Protein AF-A0A2D0N468-F1 (afdb_monomer_lite)

Foldseek 3Di:
DVVVVVVVVVVVVVVCCLVCVQVVQQVFKAKAFPWFDDEDADPPPVLLVVLCVVCPPHQDDLVRLLVSLLVLLLQQEDEDPDDADLYQVVLSVVRYGHQSNSQRVSQNSSVSVCVVNVFQKHKTKTKTAMGGNNHGVCVVVVNDPSRVIGIWMWMDRPPDPDIFIARSVCCSPSVHGGHHD

pLDDT: mean 91.68, std 7.64, range [59.91, 98.62]

Organism: Flavilitoribacter nigricans (strain ATCC 23147 / DSM 23189 / NBRC 102662 / NCIMB 1420 / SS-2) (NCBI:txid1122177)

Structure (mmCIF, N/CA/C/O backbone):
data_AF-A0A2D0N468-F1
#
_entry.id   AF-A0A2D0N468-F1
#
loop_
_atom_site.group_PDB
_atom_site.id
_atom_site.type_symbol
_atom_site.label_atom_id
_atom_site.label_alt_id
_atom_site.label_comp_id
_atom_site.label_asym_id
_atom_site.label_entity_id
_atom_site.label_seq_id
_atom_site.pdbx_PDB_ins_code
_atom_site.Cartn_x
_atom_site.Cartn_y
_atom_site.Cartn_z
_atom_site.occupancy
_atom_site.B_iso_or_equiv
_atom_site.auth_seq_id
_atom_site.auth_comp_id
_atom_site.auth_asym_id
_atom_sit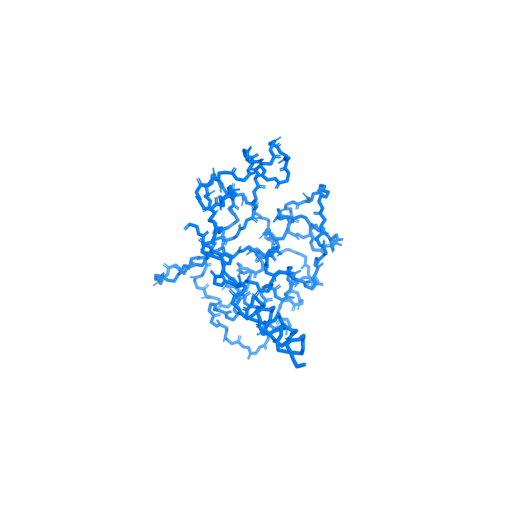e.auth_atom_id
_atom_site.pdbx_PDB_model_num
ATOM 1 N N . MET A 1 1 ? 31.103 -19.510 31.549 1.00 59.91 1 MET A N 1
ATOM 2 C CA . MET A 1 1 ? 30.125 -18.431 31.843 1.00 59.91 1 MET A CA 1
ATOM 3 C C . MET A 1 1 ? 30.010 -17.384 30.728 1.00 59.91 1 MET A C 1
ATOM 5 O O . MET A 1 1 ? 28.906 -17.205 30.235 1.00 59.91 1 MET A O 1
ATOM 9 N N . ARG A 1 2 ? 31.112 -16.775 30.247 1.00 65.88 2 ARG A N 1
ATOM 10 C CA . ARG A 1 2 ? 31.114 -15.720 29.199 1.00 65.88 2 ARG A CA 1
ATOM 11 C C . ARG A 1 2 ? 30.326 -16.037 27.916 1.00 65.88 2 ARG A C 1
ATOM 13 O O . ARG A 1 2 ? 29.567 -15.198 27.451 1.00 65.88 2 ARG A O 1
ATOM 20 N N . ARG A 1 3 ? 30.441 -17.257 27.375 1.00 71.12 3 ARG A N 1
ATOM 21 C CA . ARG A 1 3 ? 29.734 -17.659 26.144 1.00 71.12 3 ARG A CA 1
ATOM 22 C C . ARG A 1 3 ? 28.207 -17.598 26.304 1.00 71.12 3 ARG A C 1
ATOM 24 O O . ARG A 1 3 ? 27.542 -17.034 25.453 1.00 71.12 3 ARG A O 1
ATOM 31 N N . LYS A 1 4 ? 27.638 -18.065 27.423 1.00 73.31 4 LYS A N 1
ATOM 32 C CA . LYS A 1 4 ? 26.178 -17.998 27.653 1.00 73.31 4 LYS A CA 1
ATOM 33 C C . LYS A 1 4 ? 25.666 -16.552 27.740 1.00 73.31 4 LYS A C 1
ATOM 35 O O . LYS A 1 4 ? 24.570 -16.276 27.271 1.00 73.31 4 LYS A O 1
ATOM 40 N N . THR A 1 5 ? 26.459 -15.633 28.293 1.00 79.62 5 THR A N 1
ATOM 41 C CA . THR A 1 5 ? 26.123 -14.200 28.354 1.00 79.62 5 THR A CA 1
ATOM 42 C C . THR A 1 5 ? 26.163 -13.541 26.972 1.00 79.62 5 THR A C 1
ATOM 44 O O . THR A 1 5 ? 25.261 -12.778 26.648 1.00 79.62 5 THR A O 1
ATOM 47 N N . LEU A 1 6 ? 27.140 -13.891 26.125 1.00 85.12 6 LEU A N 1
ATOM 48 C CA . LEU A 1 6 ? 27.225 -13.395 24.743 1.00 85.12 6 LEU A CA 1
ATOM 49 C C . LEU A 1 6 ? 26.039 -13.853 23.882 1.00 85.12 6 LEU A C 1
ATOM 51 O O . LEU A 1 6 ? 25.452 -13.046 23.172 1.00 85.12 6 LEU A O 1
ATOM 55 N N . TRP A 1 7 ? 25.640 -15.124 23.990 1.00 89.62 7 TRP A N 1
ATOM 56 C CA . TRP A 1 7 ? 24.480 -15.654 23.260 1.00 89.62 7 TRP A CA 1
ATOM 57 C C . TRP A 1 7 ? 23.165 -15.000 23.698 1.00 89.62 7 TRP A C 1
ATOM 59 O O . TRP A 1 7 ? 22.331 -14.682 22.856 1.00 89.62 7 TRP A O 1
ATOM 69 N N . LYS A 1 8 ? 22.997 -14.738 25.001 1.00 90.31 8 LYS A N 1
ATOM 70 C CA . LYS A 1 8 ? 21.855 -13.962 25.508 1.00 90.31 8 LYS A CA 1
ATOM 71 C C . LYS A 1 8 ? 21.850 -12.542 24.944 1.00 90.31 8 LYS A C 1
ATOM 73 O O . LYS A 1 8 ? 20.806 -12.083 24.502 1.00 90.31 8 LYS A O 1
ATOM 78 N N . GLY A 1 9 ? 23.007 -11.878 24.922 1.00 92.75 9 GLY A N 1
ATOM 79 C CA . GLY A 1 9 ? 23.145 -10.546 24.330 1.00 92.75 9 GLY A CA 1
ATOM 80 C C . GLY A 1 9 ? 22.777 -10.522 22.845 1.00 92.75 9 GLY A C 1
ATOM 81 O O . GLY A 1 9 ? 22.009 -9.664 22.423 1.00 92.75 9 GLY A O 1
ATOM 82 N N . LEU A 1 10 ? 23.250 -11.503 22.070 1.00 93.56 10 LEU A N 1
ATOM 83 C CA . LEU A 1 10 ? 22.907 -11.637 20.652 1.00 93.56 10 LEU A CA 1
ATOM 84 C C . LEU A 1 10 ? 21.401 -11.855 20.443 1.00 93.56 10 LEU A C 1
ATOM 86 O O . LEU A 1 10 ? 20.804 -11.202 19.594 1.00 93.56 10 LEU A O 1
ATOM 90 N N . LEU A 1 11 ? 20.782 -12.736 21.235 1.00 94.75 11 LEU A N 1
ATOM 91 C CA . LEU A 1 11 ? 19.349 -13.024 21.141 1.00 94.75 11 LEU A CA 1
ATOM 92 C C . LEU A 1 11 ? 18.497 -11.794 21.483 1.00 94.75 11 LEU A C 1
ATOM 94 O O . LEU A 1 11 ? 17.530 -11.503 20.785 1.00 94.75 11 LEU A O 1
ATOM 98 N N . ILE A 1 12 ? 18.882 -11.047 22.523 1.00 95.06 12 ILE A N 1
ATOM 99 C CA . ILE A 1 12 ? 18.230 -9.783 22.886 1.00 95.06 12 ILE A CA 1
ATOM 100 C C . ILE A 1 12 ? 18.387 -8.765 21.752 1.00 95.06 12 ILE A C 1
ATOM 102 O O . ILE A 1 12 ? 17.408 -8.133 21.371 1.00 95.06 12 ILE A O 1
ATOM 106 N N . SER A 1 13 ? 19.583 -8.637 21.172 1.00 92.31 13 SER A N 1
ATOM 107 C CA . SER A 1 13 ? 19.823 -7.734 20.040 1.00 92.31 13 SER A CA 1
ATOM 108 C C . SER A 1 13 ? 18.940 -8.078 18.835 1.00 92.31 13 SER A C 1
ATOM 110 O O . SER A 1 13 ? 18.259 -7.207 18.298 1.00 92.31 13 SER A O 1
ATOM 112 N N . LEU A 1 14 ? 18.859 -9.361 18.464 1.00 93.38 14 LEU A N 1
ATOM 113 C CA . LEU A 1 14 ? 18.001 -9.821 17.371 1.00 93.38 14 LEU A CA 1
ATOM 114 C C . LEU A 1 14 ? 16.519 -9.525 17.646 1.00 93.38 14 LEU A C 1
ATOM 116 O O . LEU A 1 14 ? 15.810 -9.052 16.761 1.00 93.38 14 LEU A O 1
ATOM 120 N N . LEU A 1 15 ? 16.058 -9.752 18.880 1.00 93.75 15 LEU A N 1
ATOM 121 C CA . LEU A 1 15 ? 14.690 -9.435 19.290 1.00 93.75 15 LEU A CA 1
ATOM 122 C C . LEU A 1 15 ? 14.398 -7.935 19.147 1.00 93.75 15 LEU A C 1
ATOM 124 O O . LEU A 1 15 ? 13.349 -7.559 18.627 1.00 93.75 15 LEU A O 1
ATOM 128 N N . LEU A 1 16 ? 15.329 -7.077 19.572 1.00 93.06 16 LEU A N 1
ATOM 129 C CA . LEU A 1 16 ? 15.190 -5.628 19.442 1.00 93.06 16 LEU A CA 1
ATOM 130 C C . LEU A 1 16 ? 15.139 -5.204 17.970 1.00 93.06 16 LEU A C 1
ATOM 132 O O . LEU A 1 16 ? 14.288 -4.393 17.616 1.00 93.06 16 LEU A O 1
ATOM 136 N N . LEU A 1 17 ? 15.967 -5.785 17.096 1.00 90.81 17 LEU A N 1
ATOM 137 C CA . LEU A 1 17 ? 15.905 -5.508 15.656 1.00 90.81 17 LEU A CA 1
ATOM 138 C C . LEU A 1 17 ? 14.532 -5.850 15.063 1.00 90.81 17 LEU A C 1
ATOM 140 O O . LEU A 1 17 ? 14.002 -5.073 14.273 1.00 90.81 17 LEU A O 1
ATOM 144 N N . VAL A 1 18 ? 13.923 -6.964 15.478 1.00 89.75 18 VAL A N 1
ATOM 145 C CA . VAL A 1 18 ? 12.576 -7.353 15.029 1.00 89.75 18 VAL A CA 1
ATOM 146 C C . VAL A 1 18 ? 11.504 -6.407 15.579 1.00 89.75 18 VAL A C 1
ATOM 148 O O . VAL A 1 18 ? 10.637 -5.968 14.826 1.00 89.75 18 VAL A O 1
ATOM 151 N N . LEU A 1 19 ? 11.564 -6.052 16.866 1.00 90.56 19 LEU A N 1
ATOM 152 C CA . LEU A 1 19 ? 10.585 -5.161 17.504 1.00 90.56 19 LEU A CA 1
ATOM 153 C C . LEU A 1 19 ? 10.645 -3.734 16.943 1.00 90.56 19 LEU A C 1
ATOM 155 O O . LEU A 1 19 ? 9.611 -3.123 16.679 1.00 90.56 19 LEU A O 1
ATOM 159 N N . PHE A 1 20 ? 11.852 -3.215 16.715 1.00 93.31 20 PHE A N 1
ATOM 160 C CA . PHE A 1 20 ? 12.082 -1.855 16.227 1.00 93.31 20 PHE A CA 1
ATOM 161 C C . PHE A 1 20 ? 12.235 -1.768 14.705 1.00 93.31 20 PHE A C 1
ATOM 163 O O . PHE A 1 20 ? 12.518 -0.685 14.194 1.00 93.31 20 PHE A O 1
ATOM 170 N N . ARG A 1 21 ? 11.991 -2.856 13.960 1.00 92.19 21 ARG A N 1
ATOM 171 C CA . ARG A 1 21 ? 12.192 -2.930 12.501 1.00 92.19 21 ARG A CA 1
ATOM 172 C C . ARG A 1 21 ? 11.597 -1.752 11.734 1.00 92.19 21 ARG A C 1
ATOM 174 O O . ARG A 1 21 ? 12.259 -1.189 10.876 1.00 92.19 21 ARG A O 1
ATOM 181 N N . GLY A 1 22 ? 10.381 -1.325 12.082 1.00 90.44 22 GLY A N 1
ATOM 182 C CA . GLY A 1 22 ? 9.726 -0.200 11.412 1.00 90.44 22 GLY A CA 1
ATOM 183 C C . GLY A 1 22 ? 10.360 1.153 11.738 1.00 90.44 22 GLY A C 1
ATOM 184 O O . GLY A 1 22 ? 10.428 2.015 10.869 1.00 90.44 22 GLY A O 1
ATOM 185 N N . VAL A 1 23 ? 10.830 1.344 12.976 1.00 92.31 23 VAL A N 1
ATOM 186 C CA . VAL A 1 23 ? 11.540 2.569 13.383 1.00 92.31 23 VAL A CA 1
ATOM 187 C C . VAL A 1 23 ? 12.890 2.640 12.680 1.00 92.31 23 VAL A C 1
ATOM 189 O O . VAL A 1 23 ? 13.208 3.669 12.099 1.00 92.31 23 VAL A O 1
ATOM 192 N N . LEU A 1 24 ? 13.639 1.535 12.680 1.00 92.19 24 LEU A N 1
ATOM 193 C CA . LEU A 1 24 ? 14.920 1.436 11.985 1.00 92.19 24 LEU A CA 1
ATOM 194 C C . LEU A 1 24 ? 14.736 1.686 10.487 1.00 92.19 24 LEU A C 1
ATOM 196 O O . LEU A 1 24 ? 15.395 2.556 9.933 1.00 92.19 24 LEU A O 1
ATOM 200 N N . TYR A 1 25 ? 13.783 1.005 9.851 1.00 92.19 25 TYR A N 1
ATOM 201 C CA . TYR A 1 25 ? 13.515 1.180 8.427 1.00 92.19 25 TYR A CA 1
ATOM 202 C C . TYR A 1 25 ? 13.249 2.645 8.067 1.00 92.19 25 TYR A C 1
ATOM 204 O O . TYR A 1 25 ? 13.924 3.180 7.202 1.00 92.19 25 TYR A O 1
ATOM 212 N N . ARG A 1 26 ? 12.351 3.332 8.786 1.00 93.38 26 ARG A N 1
ATOM 213 C CA . ARG A 1 26 ? 12.043 4.754 8.533 1.00 93.38 26 ARG A CA 1
ATOM 214 C C . ARG A 1 26 ? 13.164 5.729 8.916 1.00 93.38 26 ARG A C 1
ATOM 216 O O . ARG A 1 26 ? 13.102 6.891 8.525 1.00 93.38 26 ARG A O 1
ATOM 223 N N . ALA A 1 27 ? 14.135 5.302 9.723 1.00 91.56 27 ALA A N 1
ATOM 224 C CA . ALA A 1 27 ? 15.308 6.109 10.054 1.00 91.56 27 ALA A CA 1
ATOM 225 C C . ALA A 1 27 ? 16.367 6.062 8.944 1.00 91.56 27 ALA A C 1
ATOM 227 O O . ALA A 1 27 ? 17.092 7.033 8.755 1.00 91.56 27 ALA A O 1
ATOM 228 N N . PHE A 1 28 ? 16.451 4.938 8.230 1.00 91.00 28 PHE A N 1
ATOM 229 C CA . PHE A 1 28 ? 17.470 4.700 7.212 1.00 91.00 28 PHE A CA 1
ATOM 230 C C . PHE A 1 28 ? 16.954 4.886 5.787 1.00 91.00 28 PHE A C 1
ATOM 232 O O . PHE A 1 28 ? 17.712 5.367 4.951 1.00 91.00 28 PHE A O 1
ATOM 239 N N . ILE A 1 29 ? 15.700 4.515 5.520 1.00 91.81 29 ILE A N 1
ATOM 240 C CA . ILE A 1 29 ? 15.087 4.548 4.195 1.00 91.81 29 ILE A CA 1
ATOM 241 C C . ILE A 1 29 ? 14.129 5.727 4.080 1.00 91.81 29 ILE A C 1
ATOM 243 O O . ILE A 1 29 ? 13.221 5.891 4.903 1.00 91.81 29 ILE A O 1
ATOM 247 N N . GLN A 1 30 ? 14.316 6.504 3.020 1.00 92.00 30 GLN A N 1
ATOM 248 C CA . GLN A 1 30 ? 13.426 7.577 2.604 1.00 92.00 30 GLN A CA 1
ATOM 249 C C . GLN A 1 30 ? 12.988 7.352 1.157 1.00 92.00 30 GLN A C 1
ATOM 251 O O . GLN A 1 30 ? 13.736 6.812 0.346 1.00 92.00 30 GLN A O 1
ATOM 256 N N . TYR A 1 31 ? 11.755 7.730 0.854 1.00 93.00 31 TYR A N 1
ATOM 257 C CA . TYR A 1 31 ? 11.175 7.625 -0.474 1.00 93.00 31 TYR A CA 1
ATOM 258 C C . TYR A 1 31 ? 11.157 9.020 -1.085 1.00 93.00 31 TYR A C 1
ATOM 260 O O . TYR A 1 31 ? 10.671 9.946 -0.461 1.00 93.00 31 TYR A O 1
ATOM 268 N N . GLN A 1 32 ? 11.618 9.187 -2.315 1.00 92.69 32 GLN A N 1
ATOM 269 C CA . GLN A 1 32 ? 11.467 10.438 -3.051 1.00 92.69 32 GLN A CA 1
ATOM 270 C C . GLN A 1 32 ? 10.467 10.224 -4.184 1.00 92.69 32 GLN A C 1
ATOM 272 O O . GLN A 1 32 ? 10.727 9.442 -5.089 1.00 92.69 32 GLN A O 1
ATOM 277 N N . ILE A 1 33 ? 9.331 10.918 -4.153 1.00 94.56 33 ILE A N 1
ATOM 278 C CA . ILE A 1 33 ? 8.307 10.853 -5.216 1.00 94.56 33 ILE A CA 1
ATOM 279 C C . ILE A 1 33 ? 8.866 11.554 -6.444 1.00 94.56 33 ILE A C 1
ATOM 281 O O . ILE A 1 33 ? 9.253 12.720 -6.380 1.00 94.56 33 ILE A O 1
ATOM 285 N N . VAL A 1 34 ? 8.859 10.838 -7.562 1.00 94.06 34 VAL A N 1
ATOM 286 C CA . 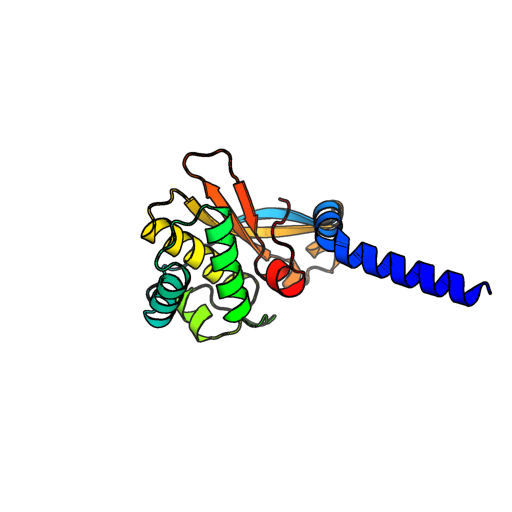VAL A 1 34 ? 9.301 11.326 -8.871 1.00 94.06 34 VAL A CA 1
ATOM 287 C C . VAL A 1 34 ? 8.175 11.315 -9.905 1.00 94.06 34 VAL A C 1
ATOM 289 O O . VAL A 1 34 ? 8.330 11.876 -10.985 1.00 94.06 34 VAL A O 1
ATOM 292 N N . GLY A 1 35 ? 7.026 10.719 -9.579 1.00 94.81 35 GLY A N 1
ATOM 293 C CA . GLY A 1 35 ? 5.852 10.725 -10.442 1.00 94.81 35 GLY A CA 1
ATOM 294 C C . GLY A 1 35 ? 4.657 10.015 -9.822 1.00 94.81 35 GLY A C 1
ATOM 295 O O . GLY A 1 35 ? 4.705 9.548 -8.685 1.00 94.81 35 GLY A O 1
ATOM 296 N N . THR A 1 36 ? 3.580 9.916 -10.594 1.00 96.31 36 THR A N 1
ATOM 297 C CA . THR A 1 36 ? 2.395 9.129 -10.240 1.00 96.31 36 THR A CA 1
ATOM 298 C C . THR A 1 36 ? 2.048 8.150 -11.341 1.00 96.31 36 THR A C 1
ATOM 300 O O . THR A 1 36 ? 2.470 8.309 -12.488 1.00 96.31 36 THR A O 1
ATOM 303 N N . ARG A 1 37 ? 1.274 7.131 -10.983 1.00 94.62 37 ARG A N 1
ATOM 304 C CA . ARG A 1 37 ? 0.731 6.162 -11.924 1.00 94.62 37 ARG A CA 1
ATOM 305 C C . ARG A 1 37 ? -0.760 6.009 -11.659 1.00 94.62 37 ARG A C 1
ATOM 307 O O . ARG A 1 37 ? -1.177 5.919 -10.511 1.00 94.62 37 ARG A O 1
ATOM 314 N N . GLU A 1 38 ? -1.551 6.013 -12.722 1.00 95.25 38 GLU A N 1
ATOM 315 C CA . GLU A 1 38 ? -2.985 5.738 -12.628 1.00 95.25 38 GLU A CA 1
ATOM 316 C C . GLU A 1 38 ? -3.207 4.246 -12.392 1.00 95.25 38 GLU A C 1
ATOM 318 O O . GLU A 1 38 ? -2.480 3.430 -12.953 1.00 95.25 38 GLU A O 1
ATOM 323 N N . PHE A 1 39 ? -4.221 3.882 -11.615 1.00 94.94 39 PHE A N 1
ATOM 324 C CA . PHE A 1 39 ? -4.680 2.500 -11.464 1.00 94.94 39 PHE A CA 1
ATOM 325 C C . PHE A 1 39 ? -6.135 2.393 -11.921 1.00 94.94 39 PHE A C 1
ATOM 327 O O . PHE A 1 39 ? -6.865 3.383 -11.948 1.00 94.94 39 PHE A O 1
ATOM 334 N N . SER A 1 40 ? -6.562 1.194 -12.311 1.00 95.75 40 SER A N 1
ATOM 335 C CA . SER A 1 40 ? -7.944 0.958 -12.735 1.00 95.75 40 SER A CA 1
ATOM 336 C C . SER A 1 40 ? -8.868 0.709 -11.542 1.00 95.75 40 SER A C 1
ATOM 338 O O . SER A 1 40 ? -8.467 0.126 -10.531 1.00 95.75 40 SER A O 1
ATOM 340 N N . GLU A 1 41 ? -10.127 1.120 -11.678 1.00 96.19 41 GLU A N 1
ATOM 341 C CA . GLU A 1 41 ? -11.177 0.831 -10.702 1.00 96.19 41 GLU A CA 1
ATOM 342 C C . GLU A 1 41 ? -11.436 -0.679 -10.562 1.00 96.19 41 GLU A C 1
ATOM 344 O O . GLU A 1 41 ? -11.201 -1.482 -11.477 1.00 96.19 41 GLU A O 1
ATOM 349 N N . ILE A 1 42 ? -11.963 -1.073 -9.402 1.00 98.00 42 ILE A N 1
ATOM 350 C CA . ILE A 1 42 ? -12.375 -2.453 -9.145 1.00 98.00 42 ILE A CA 1
ATOM 351 C C . ILE A 1 42 ? -13.692 -2.720 -9.873 1.00 98.00 42 ILE A C 1
ATOM 353 O O . ILE A 1 42 ? -14.747 -2.222 -9.485 1.00 98.00 42 ILE A O 1
ATOM 357 N N . THR A 1 43 ? -13.624 -3.558 -10.903 1.00 97.31 43 THR A N 1
ATOM 358 C CA . THR A 1 43 ? -14.786 -4.029 -11.675 1.00 97.31 43 THR A CA 1
ATOM 359 C C . THR A 1 43 ? -14.975 -5.543 -11.577 1.00 97.31 43 THR A C 1
ATOM 361 O O . THR A 1 43 ? -16.038 -6.058 -11.913 1.00 97.31 43 THR A O 1
ATOM 364 N N . ASP A 1 44 ? -13.970 -6.269 -11.080 1.00 97.56 44 ASP A N 1
ATOM 365 C CA . ASP A 1 44 ? -14.049 -7.702 -10.825 1.00 97.56 44 ASP A CA 1
ATOM 366 C C . ASP A 1 44 ? -15.022 -7.997 -9.671 1.00 97.56 44 ASP A C 1
ATOM 368 O O . ASP A 1 44 ? -14.811 -7.601 -8.520 1.00 97.56 44 ASP A O 1
ATOM 372 N N . GLU A 1 45 ? -16.111 -8.705 -9.979 1.00 97.25 45 GLU A N 1
ATOM 373 C CA . GLU A 1 45 ? -17.178 -8.983 -9.015 1.00 97.25 45 GLU A CA 1
ATOM 374 C C . GLU A 1 45 ? -16.706 -9.833 -7.829 1.00 97.25 45 GLU A C 1
ATOM 376 O O . GLU A 1 45 ? -17.208 -9.666 -6.712 1.00 97.25 45 GLU A O 1
ATOM 381 N N . ALA A 1 46 ? -15.751 -10.745 -8.041 1.00 96.94 46 ALA A N 1
ATOM 382 C CA . ALA A 1 46 ? -15.241 -11.598 -6.974 1.00 96.94 46 ALA A CA 1
ATOM 383 C C . ALA A 1 46 ? -14.429 -10.772 -5.969 1.00 96.94 46 ALA A C 1
ATOM 385 O O . ALA A 1 46 ? -14.634 -10.913 -4.758 1.00 96.94 46 ALA A O 1
ATOM 386 N N . LEU A 1 47 ? -13.588 -9.863 -6.472 1.00 98.06 47 LEU A N 1
ATOM 387 C CA . LEU A 1 47 ? -12.843 -8.907 -5.656 1.00 98.06 47 LEU A CA 1
ATOM 388 C C . LEU A 1 47 ? -13.789 -7.977 -4.885 1.00 98.06 47 LEU A C 1
ATOM 390 O O . LEU A 1 47 ? -13.716 -7.903 -3.655 1.00 98.06 47 LEU A O 1
ATOM 394 N N . ALA A 1 48 ? -14.732 -7.333 -5.579 1.00 98.31 48 ALA A N 1
ATOM 395 C CA . ALA A 1 48 ? -15.704 -6.431 -4.961 1.00 98.31 48 ALA A CA 1
ATOM 396 C C . ALA A 1 48 ? -16.530 -7.133 -3.867 1.00 98.31 48 ALA A C 1
ATOM 398 O O . ALA A 1 48 ? -16.741 -6.591 -2.778 1.00 98.31 48 ALA A O 1
ATOM 399 N N . LYS A 1 49 ? -16.970 -8.374 -4.116 1.00 98.00 49 LYS A N 1
ATOM 400 C CA . LYS A 1 49 ? -17.715 -9.177 -3.137 1.00 98.00 49 LYS A CA 1
ATOM 401 C C . LYS A 1 49 ? -16.858 -9.574 -1.936 1.00 98.00 49 LYS A C 1
ATOM 403 O O . LYS A 1 49 ? -17.374 -9.573 -0.816 1.00 98.00 49 LYS A O 1
ATOM 408 N N . ASP A 1 50 ? -15.582 -9.917 -2.129 1.00 97.38 50 ASP A N 1
ATOM 409 C CA . ASP A 1 50 ? -14.677 -10.203 -1.008 1.00 97.38 50 ASP A CA 1
ATOM 410 C C . ASP A 1 50 ? -14.476 -8.962 -0.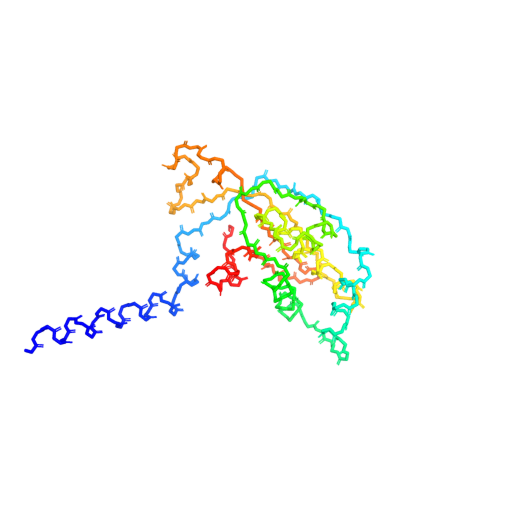130 1.00 97.38 50 ASP A C 1
ATOM 412 O O . ASP A 1 50 ? -14.597 -9.050 1.095 1.00 97.38 50 ASP A O 1
ATOM 416 N N . ILE A 1 51 ? -14.255 -7.797 -0.745 1.00 98.12 51 ILE A N 1
ATOM 417 C CA . ILE A 1 51 ? -14.112 -6.526 -0.027 1.00 98.12 51 ILE A CA 1
ATOM 418 C C . ILE A 1 51 ? -15.366 -6.239 0.801 1.00 98.12 51 ILE A C 1
ATOM 420 O O . ILE A 1 51 ? -15.273 -6.145 2.027 1.00 98.12 51 ILE A O 1
ATOM 424 N N . ARG A 1 52 ? -16.549 -6.219 0.172 1.00 97.69 52 ARG A N 1
ATOM 425 C CA . ARG A 1 52 ? -17.824 -5.962 0.865 1.00 97.69 52 ARG A CA 1
ATOM 426 C C . ARG A 1 52 ? -18.093 -6.953 1.990 1.00 97.69 52 ARG A C 1
ATOM 428 O O . ARG A 1 52 ? -18.572 -6.575 3.051 1.00 97.69 52 ARG A O 1
ATOM 435 N N . ARG A 1 53 ? -17.744 -8.231 1.816 1.00 97.31 53 ARG A N 1
ATOM 436 C CA . ARG A 1 53 ? -17.873 -9.237 2.884 1.00 97.31 53 ARG A CA 1
ATOM 437 C C . ARG A 1 53 ? -16.995 -8.913 4.098 1.00 97.31 53 ARG A C 1
ATOM 439 O O . ARG A 1 53 ? -17.389 -9.205 5.223 1.00 97.31 53 ARG A O 1
ATOM 446 N N . ARG A 1 54 ? -15.800 -8.351 3.898 1.00 96.50 54 ARG A N 1
ATOM 447 C CA . ARG A 1 54 ? -14.856 -8.018 4.986 1.00 96.50 54 ARG A CA 1
ATOM 448 C C . ARG A 1 54 ? -15.248 -6.753 5.744 1.00 96.50 54 ARG A C 1
ATOM 450 O O . ARG A 1 54 ? -14.948 -6.648 6.942 1.00 96.50 54 ARG A O 1
ATOM 457 N N . THR A 1 55 ? -15.903 -5.829 5.050 1.00 97.38 55 THR A N 1
ATOM 458 C CA . THR A 1 55 ? -16.380 -4.549 5.583 1.00 97.38 55 THR A CA 1
ATOM 459 C C . THR A 1 55 ? -17.836 -4.602 6.063 1.00 97.38 55 THR A C 1
ATOM 461 O O . THR A 1 55 ? -18.263 -3.705 6.781 1.00 97.38 55 THR A O 1
ATOM 464 N N . ALA A 1 56 ? -18.582 -5.666 5.741 1.00 95.69 56 ALA A N 1
ATOM 465 C CA . ALA A 1 56 ? -19.993 -5.825 6.087 1.00 95.69 56 ALA A CA 1
ATOM 466 C C . ALA A 1 56 ? -20.287 -5.553 7.573 1.00 95.69 56 ALA A C 1
ATOM 468 O O . ALA A 1 56 ? -19.673 -6.147 8.465 1.00 95.69 56 ALA A O 1
A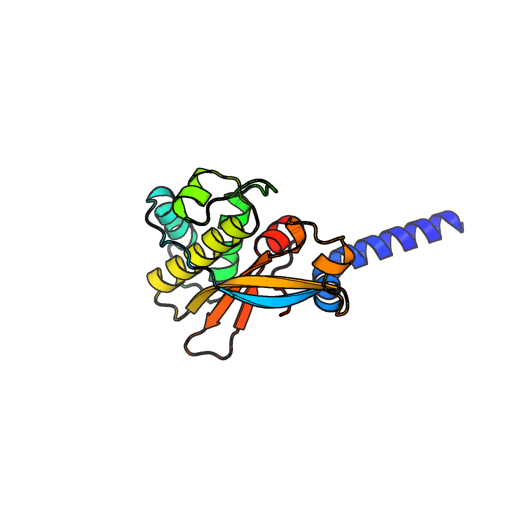TOM 469 N N . GLY A 1 57 ? -21.266 -4.676 7.816 1.00 93.00 57 GLY A N 1
ATOM 470 C CA . GLY A 1 57 ? -21.732 -4.314 9.156 1.00 93.00 57 GLY A CA 1
ATOM 471 C C . GLY A 1 57 ? -20.748 -3.468 9.968 1.00 93.00 57 GLY A C 1
ATOM 472 O O . GLY A 1 57 ? -20.877 -3.424 11.190 1.00 93.00 57 GLY A O 1
ATOM 473 N N . LYS A 1 58 ? -19.754 -2.839 9.326 1.00 94.62 58 LYS A N 1
ATOM 474 C CA . LYS A 1 58 ? -18.759 -1.987 9.985 1.00 94.62 58 LYS A CA 1
ATOM 475 C C . LYS A 1 58 ? -18.676 -0.628 9.308 1.00 94.62 58 LYS A C 1
ATOM 477 O O . LYS A 1 58 ? -18.492 -0.552 8.096 1.00 94.62 58 LYS A O 1
ATOM 482 N N . GLU A 1 59 ? -18.706 0.419 10.116 1.00 94.94 59 GLU A N 1
ATOM 483 C CA . GLU A 1 59 ? -18.262 1.754 9.723 1.00 94.94 59 GLU A CA 1
ATOM 484 C C . GLU A 1 59 ? -16.766 1.841 10.024 1.00 94.94 59 GLU A C 1
ATOM 486 O O . GLU A 1 59 ? -16.365 1.773 11.186 1.00 94.94 59 GLU A O 1
ATOM 491 N N . LEU A 1 60 ? -15.934 1.885 8.984 1.00 95.62 60 LEU A N 1
ATOM 492 C CA . LEU A 1 60 ? -14.485 1.853 9.142 1.00 95.62 60 LEU A CA 1
ATOM 493 C C . LEU A 1 60 ? -13.923 3.271 9.169 1.00 95.62 60 LEU A C 1
ATOM 495 O O . LEU A 1 60 ? -14.232 4.098 8.313 1.00 95.62 60 LEU A O 1
ATOM 499 N N . ASN A 1 61 ? -13.020 3.540 10.107 1.00 93.44 61 ASN A N 1
ATOM 500 C CA . ASN A 1 61 ? -12.180 4.734 10.026 1.00 93.44 61 ASN A CA 1
ATOM 501 C C . ASN A 1 61 ? -11.009 4.527 9.049 1.00 93.44 61 ASN A C 1
ATOM 503 O O . ASN A 1 61 ? -10.696 3.402 8.653 1.00 93.44 61 ASN A O 1
ATOM 507 N N . THR A 1 62 ? -10.288 5.605 8.719 1.00 93.50 62 THR A N 1
ATOM 508 C CA . THR A 1 62 ? -9.138 5.577 7.800 1.00 93.50 62 THR A CA 1
ATOM 509 C C . THR A 1 62 ? -8.164 4.438 8.092 1.00 93.50 62 THR A C 1
ATOM 511 O O . THR A 1 62 ? -7.839 3.650 7.208 1.00 93.50 62 THR A O 1
ATOM 514 N N . LYS A 1 63 ? -7.719 4.285 9.344 1.00 93.62 63 LYS A N 1
ATOM 515 C CA . LYS A 1 63 ? -6.715 3.272 9.712 1.00 93.62 63 LYS A CA 1
ATOM 516 C C . LYS A 1 63 ? -7.237 1.849 9.538 1.00 93.62 63 LYS A C 1
ATOM 518 O O . LYS A 1 63 ? -6.448 0.948 9.249 1.00 93.62 63 LYS A O 1
ATOM 523 N N . GLU A 1 64 ? -8.534 1.638 9.725 1.00 95.75 64 GLU A N 1
ATOM 524 C CA . GLU A 1 64 ? -9.180 0.346 9.505 1.00 95.75 64 GLU A CA 1
ATOM 525 C C . GLU A 1 64 ? -9.325 0.035 8.013 1.00 95.75 64 GLU A C 1
ATOM 527 O O . GLU A 1 64 ? -9.049 -1.096 7.616 1.00 95.75 64 GLU A O 1
ATOM 532 N N . ILE A 1 65 ? -9.647 1.033 7.182 1.00 97.38 65 ILE A N 1
ATOM 533 C CA . ILE A 1 65 ? -9.665 0.899 5.716 1.00 97.38 65 ILE A CA 1
ATOM 534 C C . ILE A 1 65 ? -8.282 0.491 5.200 1.00 97.38 65 ILE A C 1
ATOM 536 O O . ILE A 1 65 ? -8.163 -0.484 4.452 1.00 97.38 65 ILE A O 1
ATOM 540 N N . LEU A 1 66 ? -7.222 1.172 5.649 1.00 96.81 66 LEU A N 1
ATOM 541 C CA . LEU A 1 66 ? -5.842 0.833 5.278 1.00 96.81 66 LEU A CA 1
ATOM 542 C C . LEU A 1 66 ? -5.473 -0.591 5.709 1.00 96.81 66 LEU A C 1
ATOM 544 O O . LEU A 1 66 ? -4.861 -1.342 4.954 1.00 96.81 66 LEU A O 1
ATOM 548 N N . GLU A 1 67 ? -5.876 -1.001 6.912 1.00 96.38 67 GLU A N 1
ATOM 549 C CA . GLU A 1 67 ? -5.587 -2.339 7.427 1.00 96.38 67 GLU A CA 1
ATOM 550 C C . GLU A 1 67 ? -6.335 -3.445 6.667 1.00 96.38 67 GLU A C 1
ATOM 552 O O . GLU A 1 67 ? -5.752 -4.500 6.402 1.00 96.38 67 GLU A O 1
ATOM 557 N N . VAL A 1 68 ? -7.605 -3.231 6.307 1.00 97.88 68 VAL A N 1
ATOM 558 C CA . VAL A 1 68 ? -8.369 -4.177 5.478 1.00 97.88 68 VAL A CA 1
ATOM 559 C C . VAL A 1 68 ? -7.741 -4.290 4.092 1.00 97.88 68 VAL A C 1
ATOM 561 O O . VAL A 1 68 ? -7.510 -5.409 3.629 1.00 97.88 68 VAL A O 1
ATOM 564 N N . SER A 1 69 ? -7.403 -3.154 3.480 1.00 98.25 69 SER A N 1
ATOM 565 C CA . SER A 1 69 ? -6.789 -3.090 2.148 1.00 98.25 69 SER A CA 1
ATOM 566 C C . SER A 1 69 ? -5.431 -3.784 2.117 1.00 98.25 69 SER A C 1
ATOM 568 O O . SER A 1 69 ? -5.156 -4.588 1.225 1.00 98.25 69 SER A O 1
ATOM 570 N N . ARG A 1 70 ? -4.618 -3.571 3.158 1.00 97.44 70 ARG A N 1
ATOM 571 C CA . ARG A 1 70 ? -3.334 -4.250 3.353 1.00 97.44 70 ARG A CA 1
ATOM 572 C C . ARG A 1 70 ? -3.514 -5.759 3.402 1.00 97.44 70 ARG A C 1
ATOM 574 O O . ARG A 1 70 ? -2.976 -6.477 2.576 1.00 97.44 70 ARG A O 1
ATOM 581 N N . ARG A 1 71 ? -4.350 -6.246 4.324 1.00 96.62 71 ARG A N 1
ATOM 582 C CA . ARG A 1 71 ? -4.580 -7.690 4.491 1.00 96.62 71 ARG A CA 1
ATOM 583 C C . ARG A 1 71 ? -5.178 -8.348 3.256 1.00 96.62 71 ARG A C 1
ATOM 585 O O . ARG A 1 71 ? -5.005 -9.551 3.090 1.00 96.62 71 ARG A O 1
ATOM 592 N N . LEU A 1 72 ? -5.967 -7.621 2.467 1.00 98.06 72 LEU A N 1
ATOM 593 C CA . LEU A 1 72 ? -6.476 -8.132 1.201 1.00 98.06 72 LEU A CA 1
ATOM 594 C C . LEU A 1 72 ? -5.333 -8.283 0.198 1.00 98.06 72 LEU A C 1
ATOM 596 O O . LEU A 1 72 ? -5.185 -9.361 -0.366 1.00 98.06 72 LEU A O 1
ATOM 600 N N . THR A 1 73 ? -4.513 -7.244 0.044 1.00 98.00 73 THR A N 1
ATOM 601 C CA . THR A 1 73 ? -3.360 -7.223 -0.867 1.00 98.00 73 THR A CA 1
ATOM 602 C C . THR A 1 73 ? -2.365 -8.331 -0.514 1.00 98.00 73 THR A C 1
ATOM 604 O O . THR A 1 73 ? -2.135 -9.206 -1.345 1.00 98.00 73 THR A O 1
ATOM 607 N N . ASP A 1 74 ? -1.906 -8.390 0.743 1.00 95.81 74 ASP A N 1
ATOM 608 C CA . ASP A 1 74 ? -0.948 -9.389 1.256 1.00 95.81 74 ASP A CA 1
ATOM 609 C C . ASP A 1 74 ? -1.447 -10.838 1.076 1.00 95.81 74 ASP A C 1
ATOM 611 O O . ASP A 1 74 ? -0.672 -11.779 0.959 1.00 95.81 74 ASP A O 1
ATOM 615 N N . ARG A 1 75 ? -2.769 -11.057 1.095 1.00 96.12 75 ARG A N 1
ATOM 616 C CA . ARG A 1 75 ? -3.357 -12.396 0.901 1.00 96.12 75 ARG A CA 1
ATOM 617 C C . ARG A 1 75 ? -3.613 -12.739 -0.557 1.00 96.12 75 ARG A C 1
ATOM 619 O O . ARG A 1 75 ? -3.761 -13.918 -0.866 1.00 96.12 75 ARG A O 1
ATOM 626 N N . SER A 1 76 ? -3.779 -11.728 -1.400 1.00 97.00 76 SER A N 1
ATOM 627 C CA . SER A 1 76 ? -4.135 -11.913 -2.805 1.00 97.00 76 SER A CA 1
ATOM 628 C C . SER A 1 76 ? -2.900 -12.044 -3.678 1.00 97.00 76 SER A C 1
ATOM 630 O O . SER A 1 76 ? -2.998 -12.638 -4.744 1.00 97.00 76 SER A O 1
ATOM 632 N N . LEU A 1 77 ? -1.760 -11.500 -3.248 1.00 97.25 77 LEU A N 1
ATOM 633 C CA . LEU A 1 77 ? -0.558 -11.416 -4.060 1.00 97.25 77 LEU A CA 1
ATOM 634 C C . LEU A 1 77 ? 0.616 -12.153 -3.423 1.00 97.25 77 LEU A C 1
ATOM 636 O O . LEU A 1 77 ? 0.809 -12.142 -2.214 1.00 97.25 77 LEU A O 1
ATOM 640 N N . THR A 1 78 ? 1.416 -12.780 -4.279 1.00 96.19 78 THR A N 1
ATOM 641 C CA . THR A 1 78 ? 2.786 -13.193 -3.980 1.00 96.19 78 THR A CA 1
ATOM 642 C C . THR A 1 78 ? 3.745 -12.309 -4.762 1.00 96.19 78 THR A C 1
ATOM 644 O O . THR A 1 78 ? 3.583 -12.112 -5.969 1.00 96.19 78 THR A O 1
ATOM 647 N N . PHE A 1 79 ? 4.766 -11.782 -4.100 1.00 93.94 79 PHE A N 1
ATOM 648 C CA . PHE A 1 79 ? 5.695 -10.889 -4.770 1.00 93.94 79 PHE A CA 1
ATOM 649 C C . PHE A 1 79 ? 6.561 -11.608 -5.812 1.00 93.94 79 PHE A C 1
ATOM 651 O O . PHE A 1 79 ? 7.055 -12.717 -5.599 1.00 93.94 79 PHE A O 1
ATOM 658 N N . THR A 1 80 ? 6.782 -10.932 -6.936 1.00 91.81 80 THR A N 1
ATOM 659 C CA . THR A 1 80 ? 7.693 -11.348 -8.004 1.00 91.81 80 THR A CA 1
ATOM 660 C C . THR A 1 80 ? 8.515 -10.159 -8.494 1.00 91.81 80 THR A C 1
ATOM 662 O O . THR A 1 80 ? 8.083 -9.015 -8.408 1.00 91.81 80 THR A O 1
ATOM 665 N N . THR A 1 81 ? 9.706 -10.421 -9.032 1.00 87.44 81 THR A N 1
ATOM 666 C CA . THR A 1 81 ? 10.538 -9.416 -9.716 1.00 87.44 81 THR A CA 1
ATOM 667 C C . THR A 1 81 ? 10.269 -9.344 -11.221 1.00 87.44 81 THR A C 1
ATOM 669 O O . THR A 1 81 ? 10.876 -8.524 -11.907 1.00 87.44 81 THR A O 1
ATOM 672 N N . GLY A 1 82 ? 9.391 -10.208 -11.740 1.00 85.56 82 GLY A N 1
ATOM 673 C CA . GLY A 1 82 ? 9.004 -10.228 -13.148 1.00 85.56 82 GLY A CA 1
ATOM 674 C C . GLY A 1 82 ? 8.134 -9.039 -13.561 1.00 85.56 82 GLY A C 1
ATOM 675 O O . GLY A 1 82 ? 7.796 -8.163 -12.757 1.00 85.56 82 GLY A O 1
ATOM 676 N N . GLU A 1 83 ? 7.755 -9.027 -14.838 1.00 86.94 83 GLU A N 1
ATOM 677 C CA . GLU A 1 83 ? 6.768 -8.079 -15.349 1.00 86.94 83 GLU A CA 1
ATOM 678 C C . GLU A 1 83 ? 5.441 -8.239 -14.602 1.00 86.94 83 GLU A C 1
ATOM 680 O O . GLU A 1 83 ? 4.990 -9.350 -14.319 1.00 86.94 83 GLU A O 1
ATOM 685 N N . SER A 1 84 ? 4.821 -7.110 -14.277 1.00 89.50 84 SER A N 1
ATOM 686 C CA . SER A 1 84 ? 3.543 -7.059 -13.579 1.00 89.50 84 SER A CA 1
ATOM 687 C C . SER A 1 84 ? 2.628 -6.093 -14.301 1.00 89.50 84 SER A C 1
ATOM 689 O O . SER A 1 84 ? 3.057 -5.024 -14.737 1.00 89.50 84 SER A O 1
ATOM 691 N N . SER A 1 85 ? 1.351 -6.455 -14.374 1.00 91.50 85 SER A N 1
ATOM 692 C CA . SER A 1 85 ? 0.316 -5.513 -14.773 1.00 91.50 85 SER A CA 1
ATOM 693 C C . SER A 1 85 ? 0.187 -4.402 -13.728 1.00 91.50 85 SER A C 1
ATOM 695 O O . SER A 1 85 ? 0.492 -4.595 -12.548 1.00 91.50 85 SER A O 1
ATOM 697 N N . ASN A 1 86 ? -0.293 -3.253 -14.186 1.00 90.56 86 ASN A N 1
ATOM 698 C CA . ASN A 1 86 ? -0.767 -2.151 -13.356 1.00 90.56 86 ASN A CA 1
ATOM 699 C C . ASN A 1 86 ? -2.310 -2.052 -13.356 1.00 90.56 86 ASN A C 1
ATOM 701 O O . ASN A 1 86 ? -2.894 -1.163 -12.751 1.00 90.56 86 ASN A O 1
ATOM 705 N N . GLU A 1 87 ? -2.986 -2.951 -14.074 1.00 96.19 87 GLU A N 1
ATOM 706 C CA . GLU A 1 87 ? -4.444 -3.043 -14.100 1.00 96.19 87 GLU A CA 1
ATOM 707 C C . GLU A 1 87 ? -4.908 -3.886 -12.907 1.00 96.19 87 GLU A C 1
ATOM 709 O O . GLU A 1 87 ? -4.595 -5.076 -12.818 1.00 96.19 87 GLU A O 1
ATOM 714 N N . THR A 1 88 ? -5.642 -3.259 -11.990 1.00 96.94 88 THR A N 1
ATOM 715 C CA . THR A 1 88 ? -6.058 -3.790 -10.686 1.00 96.94 88 THR A CA 1
ATOM 716 C C . THR A 1 88 ? -6.695 -5.170 -10.782 1.00 96.94 88 THR A C 1
ATOM 718 O O . THR A 1 88 ? -6.345 -6.081 -10.029 1.00 96.94 88 THR A O 1
ATOM 721 N N . ASN A 1 89 ? -7.631 -5.349 -11.713 1.00 97.50 89 ASN A N 1
ATOM 722 C CA . ASN A 1 89 ? -8.414 -6.574 -11.801 1.00 97.50 89 ASN A CA 1
ATOM 723 C C . ASN A 1 89 ? -7.554 -7.728 -12.352 1.00 97.50 89 ASN A C 1
ATOM 725 O O . ASN A 1 89 ? -7.633 -8.858 -11.872 1.00 97.50 89 ASN A O 1
ATOM 729 N N . ALA A 1 90 ? -6.681 -7.454 -13.323 1.00 97.12 90 ALA A N 1
ATOM 730 C CA . ALA A 1 90 ? -5.700 -8.400 -13.841 1.00 97.12 90 ALA A CA 1
ATOM 731 C C . ALA A 1 90 ? -4.668 -8.783 -12.779 1.00 97.12 90 ALA A C 1
ATOM 733 O O . ALA A 1 90 ? -4.348 -9.964 -12.664 1.00 97.12 90 ALA A O 1
ATOM 734 N N . VAL A 1 91 ? -4.190 -7.822 -11.984 1.00 97.19 91 VAL A N 1
ATOM 735 C CA . VAL A 1 91 ? -3.287 -8.083 -10.853 1.00 97.19 91 VAL A CA 1
ATOM 736 C C . VAL A 1 91 ? -3.943 -9.022 -9.845 1.00 97.19 91 VAL A C 1
ATOM 738 O O . VAL A 1 91 ? -3.350 -10.036 -9.478 1.00 97.19 91 VAL A O 1
ATOM 741 N N . TYR A 1 92 ? -5.186 -8.735 -9.449 1.00 97.75 92 TYR A N 1
ATOM 742 C CA . TYR A 1 92 ? -5.934 -9.587 -8.527 1.00 97.75 92 TYR A CA 1
ATOM 743 C C . TYR A 1 92 ? -6.079 -11.022 -9.049 1.00 97.75 92 TYR A C 1
ATOM 745 O O . TYR A 1 92 ? -5.809 -11.974 -8.320 1.00 97.75 92 TYR A O 1
ATOM 753 N N . ARG A 1 93 ? -6.446 -11.192 -10.326 1.00 97.25 93 ARG A N 1
ATOM 754 C CA . ARG A 1 93 ? -6.589 -12.521 -10.942 1.00 97.25 93 ARG A CA 1
ATOM 755 C C . ARG A 1 93 ? -5.262 -13.260 -11.105 1.00 97.25 93 ARG A C 1
ATOM 757 O O . ARG A 1 93 ? -5.250 -14.485 -11.024 1.00 97.25 93 ARG A O 1
ATOM 764 N N . ALA A 1 94 ? -4.168 -12.544 -11.363 1.00 96.81 94 ALA A N 1
ATOM 765 C CA . ALA A 1 94 ? -2.849 -13.143 -11.543 1.00 96.81 94 ALA A CA 1
ATOM 766 C C . ALA A 1 94 ? -2.297 -13.740 -10.241 1.00 96.81 94 ALA A C 1
ATOM 768 O O . ALA A 1 94 ? -1.567 -14.728 -10.284 1.00 96.81 94 ALA A O 1
ATOM 769 N N . GLY A 1 95 ? -2.625 -13.146 -9.089 1.00 96.94 95 GLY A N 1
ATOM 770 C CA . GLY A 1 95 ? -2.196 -13.630 -7.774 1.00 96.94 95 GLY A CA 1
ATOM 771 C C . GLY A 1 95 ? -0.704 -13.438 -7.469 1.00 96.94 95 GLY A C 1
ATOM 772 O O . GLY A 1 95 ? -0.226 -13.830 -6.405 1.00 96.94 95 GLY A O 1
ATOM 773 N N . ALA A 1 96 ? 0.049 -12.830 -8.385 1.00 95.88 96 ALA A N 1
ATOM 774 C CA . ALA A 1 96 ? 1.442 -12.460 -8.197 1.00 95.88 96 ALA A CA 1
ATOM 775 C C . ALA A 1 96 ? 1.745 -11.138 -8.904 1.00 95.88 96 ALA A C 1
ATOM 777 O O . ALA A 1 96 ? 1.255 -10.892 -10.007 1.00 95.88 96 ALA A O 1
ATOM 778 N N . ALA A 1 97 ? 2.546 -10.287 -8.266 1.00 96.69 97 ALA A N 1
ATOM 779 C CA . ALA A 1 97 ? 2.877 -8.962 -8.780 1.00 96.69 97 ALA A CA 1
ATOM 780 C C . ALA A 1 97 ? 4.181 -8.422 -8.185 1.00 96.69 97 ALA A C 1
ATOM 782 O O . ALA A 1 97 ? 4.646 -8.885 -7.147 1.00 96.69 97 ALA A O 1
ATOM 783 N N . ASN A 1 98 ? 4.757 -7.413 -8.832 1.00 94.44 98 ASN A N 1
ATOM 784 C CA . ASN A 1 98 ? 5.831 -6.602 -8.256 1.00 94.44 98 ASN A CA 1
ATOM 785 C C . ASN A 1 98 ? 5.240 -5.361 -7.546 1.00 94.44 98 ASN A C 1
ATOM 787 O O . ASN A 1 98 ? 4.022 -5.271 -7.363 1.00 94.44 98 ASN A O 1
ATOM 791 N N . CYS A 1 99 ? 6.074 -4.389 -7.156 1.00 94.75 99 CYS A N 1
ATOM 792 C CA . CYS A 1 99 ? 5.620 -3.173 -6.463 1.00 94.75 99 CYS A CA 1
ATOM 793 C C . CYS A 1 99 ? 4.534 -2.394 -7.213 1.00 94.75 99 CYS A C 1
ATOM 795 O O . CYS A 1 99 ? 3.642 -1.845 -6.573 1.00 94.75 99 CYS A O 1
ATOM 797 N N . ILE A 1 100 ? 4.538 -2.436 -8.547 1.00 95.75 100 ILE A N 1
ATOM 798 C CA . ILE A 1 100 ? 3.530 -1.797 -9.396 1.00 95.75 100 ILE A CA 1
ATOM 799 C C . ILE A 1 100 ? 2.148 -2.391 -9.124 1.00 95.75 100 ILE A C 1
ATOM 801 O O . ILE A 1 100 ? 1.216 -1.669 -8.782 1.00 95.75 100 ILE A O 1
ATOM 805 N N . GLY A 1 101 ? 2.013 -3.715 -9.239 1.00 97.19 101 GLY A N 1
ATOM 806 C CA . GLY A 1 101 ? 0.723 -4.369 -9.029 1.00 97.19 101 GLY A CA 1
ATOM 807 C C . GLY A 1 101 ? 0.287 -4.344 -7.562 1.00 97.19 101 GLY A C 1
ATOM 808 O O . GLY A 1 101 ? -0.891 -4.139 -7.281 1.00 97.19 101 GLY A O 1
ATOM 809 N N . TYR A 1 102 ? 1.227 -4.470 -6.620 1.00 97.88 102 TYR A N 1
ATOM 810 C CA . TYR A 1 102 ? 0.935 -4.314 -5.191 1.00 97.88 102 TYR A CA 1
ATOM 811 C C . TYR A 1 102 ? 0.362 -2.927 -4.875 1.00 97.88 102 TYR A C 1
ATOM 813 O O . TYR A 1 102 ? -0.653 -2.829 -4.184 1.00 97.88 102 TYR A O 1
ATOM 821 N N . ALA A 1 103 ? 0.981 -1.862 -5.391 1.00 97.88 103 ALA A N 1
ATOM 822 C CA . ALA A 1 103 ? 0.501 -0.500 -5.199 1.00 97.88 103 ALA A CA 1
ATOM 823 C C . ALA A 1 103 ? -0.858 -0.271 -5.878 1.00 97.88 103 ALA A C 1
ATOM 825 O O . ALA A 1 103 ? -1.748 0.290 -5.240 1.00 97.88 103 ALA A O 1
ATOM 826 N N . ALA A 1 104 ? -1.049 -0.774 -7.103 1.00 98.25 104 ALA A N 1
ATOM 827 C CA . ALA A 1 104 ? -2.315 -0.669 -7.831 1.00 98.25 104 ALA A CA 1
ATOM 828 C C . ALA A 1 104 ? -3.471 -1.347 -7.080 1.00 98.25 104 ALA A C 1
ATOM 830 O O . ALA A 1 104 ? -4.486 -0.710 -6.797 1.00 98.25 104 ALA A O 1
ATOM 831 N N . LEU A 1 105 ? -3.304 -2.616 -6.679 1.00 98.56 105 LEU A N 1
ATOM 832 C CA . LEU A 1 105 ? -4.346 -3.353 -5.959 1.00 98.56 105 LEU A CA 1
ATOM 833 C C . LEU A 1 105 ? -4.658 -2.715 -4.603 1.00 98.56 105 LEU A C 1
ATOM 835 O O . LEU A 1 105 ? -5.829 -2.590 -4.234 1.00 98.56 105 LEU A O 1
ATOM 839 N N . TYR A 1 106 ? -3.630 -2.288 -3.869 1.00 98.56 106 TYR A N 1
ATOM 840 C CA . TYR A 1 106 ? -3.820 -1.632 -2.582 1.00 98.56 106 TYR A CA 1
ATOM 841 C C . TYR A 1 106 ? -4.571 -0.304 -2.728 1.00 98.56 106 TYR A C 1
ATOM 843 O O . TYR A 1 106 ? -5.562 -0.093 -2.028 1.00 98.56 106 TYR A O 1
ATOM 851 N N . ALA A 1 107 ? -4.135 0.572 -3.640 1.00 98.44 107 ALA A N 1
ATOM 852 C CA . ALA A 1 107 ? -4.755 1.877 -3.856 1.00 98.44 107 ALA A CA 1
ATOM 853 C C . ALA A 1 107 ? -6.214 1.735 -4.304 1.00 98.44 107 ALA A C 1
ATOM 855 O O . ALA A 1 107 ? -7.096 2.350 -3.706 1.00 98.44 107 ALA A O 1
ATOM 856 N N . ALA A 1 108 ? -6.485 0.845 -5.262 1.00 98.56 108 ALA A N 1
ATOM 857 C CA . ALA A 1 108 ? -7.837 0.577 -5.733 1.00 98.56 108 ALA A CA 1
ATOM 858 C C . ALA A 1 108 ? -8.746 0.017 -4.631 1.00 98.56 108 ALA A C 1
ATOM 860 O O . ALA A 1 108 ? -9.915 0.385 -4.546 1.00 98.56 108 ALA A O 1
ATOM 861 N N . THR A 1 109 ? -8.212 -0.832 -3.746 1.00 98.62 109 THR A N 1
ATOM 862 C CA . THR A 1 109 ? -8.974 -1.361 -2.606 1.00 98.62 109 THR A CA 1
ATOM 863 C C . THR A 1 109 ? -9.308 -0.264 -1.596 1.00 98.62 109 THR A C 1
ATOM 865 O O . THR A 1 109 ? -10.438 -0.220 -1.108 1.00 98.62 109 THR A O 1
ATOM 868 N N . VAL A 1 110 ? -8.362 0.637 -1.299 1.00 98.31 110 VAL A N 1
ATOM 869 C CA . VAL A 1 110 ? -8.623 1.779 -0.411 1.00 98.31 110 VAL A CA 1
ATOM 870 C C . VAL A 1 110 ? -9.702 2.678 -1.006 1.00 98.31 110 VAL A C 1
ATOM 872 O O . VAL A 1 110 ? -10.666 2.975 -0.303 1.00 98.31 110 VAL A O 1
ATOM 875 N N . SER A 1 111 ? -9.571 3.064 -2.280 1.00 98.12 111 SER A N 1
ATOM 876 C CA . SER A 1 111 ? -10.561 3.904 -2.964 1.00 98.12 111 SER A CA 1
ATOM 877 C C . SER A 1 111 ? -11.941 3.254 -2.972 1.00 98.12 111 SER A C 1
ATOM 879 O O . SER A 1 111 ? -12.908 3.882 -2.560 1.00 98.12 111 SER A O 1
ATOM 881 N N . PHE A 1 112 ? -12.029 1.967 -3.320 1.00 98.44 112 PHE A N 1
ATOM 882 C CA . PHE A 1 112 ? -13.302 1.250 -3.360 1.00 98.44 112 PHE A CA 1
ATOM 883 C C . PHE A 1 112 ? -14.006 1.229 -1.998 1.00 98.44 112 PHE A C 1
ATOM 885 O O . PHE A 1 112 ? -15.203 1.484 -1.918 1.00 98.44 112 PHE A O 1
ATOM 892 N N . ILE A 1 113 ? -13.284 0.932 -0.910 1.00 98.38 113 ILE A N 1
ATOM 893 C CA . ILE A 1 113 ? -13.882 0.921 0.435 1.00 98.38 113 ILE A CA 1
ATOM 894 C C . ILE A 1 113 ? -14.287 2.337 0.855 1.00 98.38 113 ILE A C 1
ATOM 896 O O . ILE A 1 113 ? -15.352 2.516 1.442 1.00 98.38 113 ILE A O 1
ATOM 900 N N . ALA A 1 114 ? -13.438 3.329 0.580 1.00 96.81 114 ALA A N 1
ATOM 901 C CA . ALA A 1 114 ? -13.709 4.719 0.918 1.00 96.81 114 ALA A CA 1
ATOM 902 C C . ALA A 1 114 ? -14.979 5.227 0.221 1.00 96.81 114 ALA A C 1
ATOM 904 O O . ALA A 1 114 ? -15.843 5.804 0.875 1.00 96.81 114 ALA A O 1
ATOM 905 N N . GLU A 1 115 ? -15.134 4.939 -1.070 1.00 96.50 115 GLU A N 1
ATOM 906 C CA . GLU A 1 115 ? -16.320 5.289 -1.853 1.00 96.50 115 GLU A CA 1
ATOM 907 C C . GLU A 1 115 ? -17.575 4.548 -1.372 1.00 96.50 115 GLU A C 1
ATOM 909 O O . GLU A 1 115 ? -18.594 5.187 -1.112 1.00 96.50 115 GLU A O 1
ATOM 914 N N . ASP A 1 116 ? -17.496 3.225 -1.179 1.00 96.69 116 ASP A N 1
ATOM 915 C CA . ASP A 1 116 ? -18.616 2.383 -0.718 1.00 96.69 116 ASP A CA 1
ATOM 916 C C . ASP A 1 116 ? -19.129 2.816 0.672 1.00 96.69 116 ASP A C 1
ATOM 918 O O . ASP A 1 116 ? -20.320 2.697 0.957 1.00 96.69 116 ASP A O 1
ATOM 922 N N . GLN A 1 117 ? -18.254 3.375 1.520 1.00 95.75 117 GLN A N 1
ATOM 923 C CA . GLN A 1 117 ? -18.595 3.866 2.862 1.00 95.75 117 GLN A CA 1
ATOM 924 C C . GLN A 1 117 ? -18.761 5.392 2.964 1.00 95.75 117 GLN A C 1
ATOM 926 O O . GLN A 1 117 ? -19.020 5.901 4.055 1.00 95.75 117 GLN A O 1
ATOM 931 N N . GLY A 1 118 ? -18.607 6.139 1.867 1.00 95.00 118 GLY A N 1
ATOM 932 C CA . GLY A 1 118 ? -18.676 7.605 1.875 1.00 95.00 118 GLY A CA 1
ATOM 933 C C . GLY A 1 118 ? -17.588 8.287 2.719 1.00 95.00 118 GLY A C 1
ATOM 934 O O . GLY A 1 118 ? -17.780 9.411 3.185 1.00 95.00 118 GLY A O 1
ATOM 935 N N . VAL A 1 119 ? -16.450 7.623 2.940 1.00 93.88 119 VAL A N 1
ATOM 936 C CA . VAL A 1 119 ? -15.309 8.173 3.679 1.00 93.88 119 VAL A CA 1
ATOM 937 C C . VAL A 1 119 ? -14.461 9.011 2.716 1.00 93.88 119 VAL A C 1
ATOM 939 O O . VAL A 1 119 ? -13.997 8.488 1.705 1.00 93.88 119 VAL A O 1
ATOM 942 N N . PRO A 1 120 ? -14.212 10.304 2.996 1.00 93.38 120 PRO A N 1
ATOM 943 C CA . PRO A 1 120 ? -13.533 11.200 2.065 1.00 93.38 120 PRO A CA 1
ATOM 944 C C . PRO A 1 120 ? -12.011 10.967 2.073 1.00 93.38 120 PRO A C 1
ATOM 946 O O . PRO A 1 120 ? -11.248 11.766 2.619 1.00 93.38 120 PRO A O 1
ATOM 949 N N . LEU A 1 121 ? -11.564 9.860 1.482 1.00 94.25 121 LEU A N 1
ATOM 950 C CA . LEU A 1 121 ? -10.159 9.475 1.338 1.00 94.25 121 LEU A CA 1
ATOM 951 C C . LEU A 1 121 ? -9.767 9.417 -0.135 1.00 94.25 121 LEU A C 1
ATOM 953 O O . LEU A 1 121 ? -10.492 8.878 -0.962 1.00 94.25 121 LEU A O 1
ATOM 957 N N . LEU A 1 122 ? -8.584 9.940 -0.440 1.00 94.56 122 LEU A N 1
ATOM 958 C CA . LEU A 1 122 ? -7.964 9.862 -1.756 1.00 94.56 122 LEU A CA 1
ATOM 959 C C . LEU A 1 122 ? -6.747 8.947 -1.672 1.00 94.56 122 LEU A C 1
ATOM 961 O O . LEU A 1 122 ? -5.852 9.192 -0.861 1.00 94.56 122 LEU A O 1
ATOM 965 N N . ALA A 1 123 ? -6.712 7.920 -2.519 1.00 96.56 123 ALA A N 1
ATOM 966 C CA . ALA A 1 123 ? -5.554 7.059 -2.704 1.00 96.56 123 ALA A CA 1
ATOM 967 C C . ALA A 1 123 ? -4.907 7.334 -4.062 1.00 96.56 123 ALA A C 1
ATOM 969 O O . ALA A 1 123 ? -5.588 7.383 -5.085 1.00 96.56 123 ALA A O 1
ATOM 970 N N . ARG A 1 124 ? -3.585 7.501 -4.077 1.00 96.62 124 ARG A N 1
ATOM 971 C CA . ARG A 1 124 ? -2.796 7.693 -5.295 1.00 96.62 124 ARG A CA 1
ATOM 972 C C . ARG A 1 124 ? -1.628 6.735 -5.307 1.00 96.62 124 ARG A C 1
ATOM 974 O O . ARG A 1 124 ? -0.855 6.679 -4.354 1.00 96.62 124 ARG A O 1
ATOM 981 N N . GLN A 1 125 ? -1.467 6.027 -6.414 1.00 97.38 125 GLN A N 1
ATOM 982 C CA . GLN A 1 125 ? -0.243 5.290 -6.662 1.00 97.38 125 GLN A CA 1
ATOM 983 C C . GLN A 1 125 ? 0.840 6.263 -7.130 1.00 97.38 125 GLN A C 1
ATOM 985 O O . GLN A 1 125 ? 0.668 7.049 -8.069 1.00 97.38 125 GLN A O 1
ATOM 990 N N . VAL A 1 126 ? 1.963 6.231 -6.427 1.00 96.81 126 VAL A N 1
ATOM 991 C CA . VAL A 1 126 ? 3.095 7.125 -6.628 1.00 96.81 126 VAL A CA 1
ATOM 992 C C . VAL A 1 126 ? 4.334 6.311 -6.963 1.00 96.81 126 VAL A C 1
ATOM 994 O O . VAL A 1 126 ? 4.542 5.212 -6.451 1.00 96.81 126 VAL A O 1
ATOM 997 N N . VAL A 1 127 ? 5.154 6.866 -7.847 1.00 95.00 127 VAL A N 1
ATOM 998 C CA . VAL A 1 127 ? 6.434 6.297 -8.258 1.00 95.00 127 VAL A CA 1
ATOM 999 C C . VAL A 1 127 ? 7.518 7.060 -7.522 1.00 95.00 127 VAL A C 1
ATOM 1001 O O . VAL A 1 127 ? 7.555 8.294 -7.578 1.00 95.00 127 VAL A O 1
ATOM 1004 N N . GLY A 1 128 ? 8.400 6.344 -6.832 1.00 92.12 128 GLY A N 1
ATOM 1005 C CA . GLY A 1 128 ? 9.505 6.960 -6.121 1.00 92.12 128 GLY A CA 1
ATOM 1006 C C . GLY A 1 128 ? 10.844 6.278 -6.306 1.00 92.12 128 GLY A C 1
ATOM 1007 O O . GLY A 1 128 ? 10.950 5.180 -6.843 1.00 92.12 128 GLY A O 1
ATOM 1008 N N . LYS A 1 129 ? 11.872 6.959 -5.815 1.00 91.25 129 LYS A N 1
ATOM 1009 C CA . LYS A 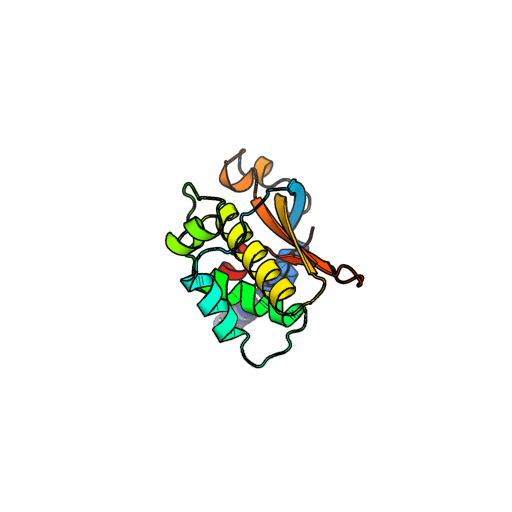1 129 ? 13.215 6.426 -5.612 1.00 91.25 129 LYS A CA 1
ATOM 1010 C C . LYS A 1 129 ? 13.434 6.156 -4.136 1.00 91.25 129 LYS A C 1
ATOM 1012 O O . LYS A 1 129 ? 12.886 6.861 -3.291 1.00 91.25 129 LYS A O 1
ATOM 1017 N N . LEU A 1 130 ? 14.243 5.150 -3.835 1.00 90.25 130 LEU A N 1
ATOM 1018 C CA . LEU A 1 130 ? 14.617 4.828 -2.466 1.00 90.25 130 LEU A CA 1
ATOM 1019 C C . LEU A 1 130 ? 15.991 5.416 -2.161 1.00 90.25 130 LEU A C 1
ATOM 1021 O O . LEU A 1 130 ? 16.954 5.169 -2.884 1.00 90.25 130 LEU A O 1
ATOM 1025 N N . GLU A 1 131 ? 16.091 6.137 -1.056 1.00 89.88 131 GLU A N 1
ATOM 1026 C CA . GLU A 1 131 ? 17.348 6.637 -0.519 1.00 89.88 131 GLU A CA 1
ATOM 1027 C C . GLU A 1 131 ? 17.694 5.894 0.770 1.00 89.88 131 GLU A C 1
ATOM 1029 O O . GLU A 1 131 ? 16.842 5.709 1.639 1.00 89.88 131 GLU A O 1
ATOM 1034 N N . LEU A 1 132 ? 18.960 5.503 0.919 1.00 89.44 132 LEU A N 1
ATOM 1035 C CA . LEU A 1 132 ? 19.522 4.991 2.164 1.00 89.44 132 LEU A CA 1
ATOM 1036 C C . LEU A 1 132 ? 20.449 6.051 2.756 1.00 89.44 132 LEU A C 1
ATOM 1038 O O . LEU A 1 132 ? 21.500 6.334 2.189 1.00 89.44 132 LEU A O 1
ATOM 1042 N N . LEU A 1 133 ? 20.081 6.633 3.901 1.00 86.81 133 LEU A N 1
ATOM 1043 C CA . LEU A 1 133 ? 20.848 7.711 4.547 1.00 86.81 133 LEU A CA 1
ATOM 1044 C C . LEU A 1 133 ? 21.144 8.902 3.607 1.00 86.81 133 LEU A C 1
ATOM 1046 O O . LEU A 1 133 ? 22.208 9.514 3.698 1.00 86.81 133 LEU A O 1
ATOM 1050 N N . GLY A 1 134 ? 20.217 9.210 2.693 1.00 83.31 134 GLY A N 1
ATOM 1051 C CA . GLY A 1 134 ? 20.359 10.266 1.681 1.00 83.31 134 GLY A CA 1
ATOM 1052 C C . GLY A 1 134 ? 21.146 9.862 0.427 1.00 83.31 134 GLY A C 1
ATOM 1053 O O . GLY A 1 134 ? 21.430 10.710 -0.413 1.00 83.31 134 GLY A O 1
ATOM 1054 N N . TRP A 1 135 ? 21.524 8.587 0.289 1.00 83.88 135 TRP A N 1
ATOM 1055 C CA . TRP A 1 135 ? 22.171 8.056 -0.913 1.00 83.88 135 TRP A CA 1
ATOM 1056 C C . TRP A 1 135 ? 21.143 7.323 -1.772 1.00 83.88 135 TRP A C 1
ATOM 1058 O O . TRP A 1 135 ? 20.520 6.376 -1.293 1.00 83.88 135 TRP A O 1
ATOM 1068 N N . ASP A 1 136 ? 21.001 7.721 -3.039 1.00 84.50 136 ASP A N 1
ATOM 1069 C CA . ASP A 1 136 ? 20.139 7.040 -4.015 1.00 84.50 136 ASP A CA 1
ATOM 1070 C C . ASP A 1 136 ? 20.554 5.562 -4.146 1.00 84.50 136 ASP A C 1
ATOM 1072 O O . ASP A 1 136 ? 21.664 5.243 -4.591 1.00 84.50 136 ASP A O 1
ATOM 1076 N N . LEU A 1 137 ? 19.664 4.646 -3.750 1.00 82.50 137 LEU A N 1
ATOM 1077 C CA . LEU A 1 137 ? 19.930 3.210 -3.795 1.00 82.50 137 LEU A CA 1
ATOM 1078 C C . LEU A 1 137 ? 20.143 2.702 -5.220 1.00 82.50 137 LEU A C 1
ATOM 1080 O O . LEU A 1 137 ? 20.914 1.759 -5.412 1.00 82.50 137 LEU A O 1
ATOM 1084 N N . HIS A 1 138 ? 19.525 3.331 -6.221 1.00 81.19 138 HIS A N 1
ATOM 1085 C CA . HIS A 1 138 ? 19.769 2.995 -7.618 1.00 81.19 138 HIS A CA 1
ATOM 1086 C C . HIS A 1 138 ? 21.230 3.246 -7.993 1.00 81.19 138 HIS A C 1
ATOM 1088 O O . HIS A 1 138 ? 21.871 2.381 -8.595 1.00 81.19 138 HIS A O 1
ATOM 1094 N N . ALA A 1 139 ? 21.780 4.387 -7.570 1.00 76.19 139 ALA A N 1
ATOM 1095 C CA . ALA A 1 139 ? 23.172 4.743 -7.818 1.00 76.19 139 ALA A CA 1
ATOM 1096 C C . ALA A 1 139 ? 24.142 3.818 -7.061 1.00 76.19 139 ALA A C 1
ATOM 1098 O O . ALA A 1 139 ? 25.152 3.390 -7.620 1.00 76.19 139 ALA A O 1
ATOM 1099 N N . VAL A 1 140 ? 23.820 3.459 -5.812 1.00 76.56 140 VAL A N 1
ATOM 1100 C CA . VAL A 1 140 ? 24.650 2.570 -4.978 1.00 76.56 140 VAL A CA 1
ATOM 1101 C C . VAL A 1 140 ? 24.712 1.147 -5.543 1.00 76.56 140 VAL A C 1
ATOM 1103 O O . VAL A 1 140 ? 25.784 0.544 -5.570 1.00 76.56 140 VAL A O 1
ATOM 1106 N N . PHE A 1 141 ? 23.593 0.608 -6.032 1.00 76.88 141 PHE A N 1
ATOM 1107 C CA . PHE A 1 141 ? 23.509 -0.757 -6.567 1.00 76.88 141 PHE A CA 1
ATOM 1108 C C . PHE A 1 141 ? 23.692 -0.839 -8.092 1.00 76.88 141 PHE A C 1
ATOM 1110 O O . PHE A 1 141 ? 23.204 -1.770 -8.735 1.00 76.88 141 PHE A O 1
ATOM 1117 N N . GLY A 1 142 ? 24.420 0.114 -8.681 1.00 69.19 142 GLY A N 1
ATOM 1118 C CA . GLY A 1 142 ? 24.892 0.020 -10.065 1.00 69.19 142 GLY A CA 1
ATOM 1119 C C . GLY A 1 142 ? 23.789 0.112 -11.119 1.00 69.19 142 GLY A C 1
ATOM 1120 O O . GLY A 1 142 ? 23.864 -0.561 -12.144 1.00 69.19 142 GLY A O 1
ATOM 1121 N N . ASN A 1 143 ? 22.766 0.932 -10.874 1.00 69.12 143 ASN A N 1
ATOM 1122 C CA . ASN A 1 143 ? 21.622 1.150 -11.758 1.00 69.12 143 ASN A CA 1
ATOM 1123 C C . ASN A 1 143 ? 20.788 -0.110 -12.049 1.00 69.12 143 ASN A C 1
ATOM 1125 O O . ASN A 1 143 ? 20.174 -0.234 -13.113 1.00 69.12 143 ASN A O 1
ATOM 1129 N N . HIS A 1 144 ? 20.734 -1.059 -11.110 1.00 71.75 144 HIS A N 1
ATOM 1130 C CA . HIS A 1 144 ? 19.889 -2.238 -11.274 1.00 71.75 144 HIS A CA 1
ATOM 1131 C C . HIS A 1 144 ? 18.405 -1.824 -11.423 1.00 71.75 144 HIS A C 1
ATOM 1133 O O . HIS A 1 144 ? 17.918 -1.035 -10.603 1.00 71.75 144 HIS A O 1
ATOM 1139 N N . PRO A 1 145 ? 17.654 -2.362 -12.412 1.00 71.00 145 PRO A N 1
ATOM 1140 C CA . PRO A 1 145 ? 16.275 -1.948 -12.696 1.00 71.00 145 PRO A CA 1
ATOM 1141 C C . PRO A 1 145 ? 15.332 -2.024 -11.492 1.00 71.00 145 PRO A C 1
ATOM 1143 O O . PRO A 1 145 ? 14.478 -1.162 -11.336 1.00 71.00 145 PRO A O 1
ATOM 1146 N N . PHE A 1 146 ? 15.541 -3.007 -10.611 1.00 68.94 146 PHE A N 1
ATOM 1147 C CA . PHE A 1 146 ? 14.792 -3.168 -9.355 1.00 68.94 146 PHE A CA 1
ATOM 1148 C C . PHE A 1 146 ? 14.796 -1.917 -8.462 1.00 68.94 146 PHE A C 1
ATOM 1150 O O . PHE A 1 146 ? 13.811 -1.657 -7.789 1.00 68.94 146 PHE A O 1
ATOM 1157 N N . PHE A 1 147 ? 15.893 -1.154 -8.442 1.00 71.06 147 PHE A N 1
ATOM 1158 C CA . PHE A 1 147 ? 16.015 0.044 -7.604 1.00 71.06 147 PHE A CA 1
ATOM 1159 C C . PHE A 1 147 ? 15.708 1.337 -8.362 1.00 71.06 147 PHE A C 1
ATOM 1161 O O . PHE A 1 147 ? 15.823 2.406 -7.777 1.00 71.06 147 PHE A O 1
ATOM 1168 N N . ARG A 1 148 ? 15.386 1.261 -9.662 1.00 75.69 148 ARG A N 1
ATOM 1169 C CA . ARG A 1 148 ? 15.212 2.451 -10.507 1.00 75.69 148 ARG A CA 1
ATOM 1170 C C . ARG A 1 148 ? 13.996 3.258 -10.083 1.00 75.69 148 ARG A C 1
ATOM 1172 O O . ARG A 1 148 ? 14.107 4.452 -9.837 1.00 75.69 148 ARG A O 1
ATOM 1179 N N . ASP A 1 149 ? 12.870 2.564 -10.005 1.00 84.44 149 ASP A N 1
ATOM 1180 C CA . ASP A 1 149 ? 11.567 3.108 -9.680 1.00 84.44 149 ASP A CA 1
ATOM 1181 C C . ASP A 1 149 ? 10.883 2.113 -8.744 1.00 84.44 149 ASP A C 1
ATOM 1183 O O . ASP A 1 149 ? 10.932 0.903 -8.976 1.00 84.44 149 ASP A O 1
ATOM 1187 N N . HIS A 1 150 ? 10.253 2.616 -7.692 1.00 91.62 150 HIS A N 1
ATOM 1188 C CA . HIS A 1 150 ? 9.529 1.808 -6.728 1.00 91.62 150 HIS A CA 1
ATOM 1189 C C . HIS A 1 150 ? 8.160 2.418 -6.464 1.00 91.62 150 HIS A C 1
ATOM 1191 O O . HIS A 1 150 ? 8.042 3.582 -6.075 1.00 91.62 150 HIS A O 1
ATOM 1197 N N . ASP A 1 151 ? 7.125 1.625 -6.706 1.00 95.19 151 ASP A N 1
ATOM 1198 C CA . ASP A 1 151 ? 5.744 2.055 -6.559 1.00 95.19 151 ASP A CA 1
ATOM 1199 C C . ASP A 1 151 ? 5.245 1.843 -5.129 1.00 95.19 151 ASP A C 1
ATOM 1201 O O . ASP A 1 151 ? 5.440 0.792 -4.515 1.00 95.19 151 ASP A O 1
ATOM 1205 N N . PHE A 1 152 ? 4.566 2.858 -4.610 1.00 96.38 152 PHE A N 1
ATOM 1206 C CA . PHE A 1 152 ? 3.910 2.849 -3.309 1.00 96.38 152 PHE A CA 1
ATOM 1207 C C . PHE A 1 152 ? 2.662 3.738 -3.367 1.00 96.38 152 PHE A C 1
ATOM 1209 O O . PHE A 1 152 ? 2.282 4.220 -4.434 1.00 96.38 152 PHE A O 1
ATOM 1216 N N . VAL A 1 153 ? 1.971 3.914 -2.243 1.00 97.94 153 VAL A N 1
ATOM 1217 C CA . VAL A 1 153 ? 0.663 4.572 -2.207 1.00 97.94 153 VAL A CA 1
ATOM 1218 C C . VAL A 1 153 ? 0.661 5.737 -1.227 1.00 97.94 153 VAL A C 1
ATOM 1220 O O . VAL A 1 153 ? 0.982 5.587 -0.049 1.00 97.94 153 VAL A O 1
ATOM 1223 N N . GLU A 1 154 ? 0.266 6.898 -1.734 1.00 97.06 154 GLU A N 1
ATOM 1224 C CA . GLU A 1 154 ? -0.071 8.097 -0.975 1.00 97.06 154 GLU A CA 1
ATOM 1225 C C . GLU A 1 154 ? -1.566 8.061 -0.641 1.00 97.06 154 GLU A C 1
ATOM 1227 O O . GLU A 1 154 ? -2.404 7.898 -1.528 1.00 97.06 154 GLU A O 1
ATOM 1232 N N . ILE A 1 155 ? -1.905 8.215 0.638 1.00 96.69 155 ILE A N 1
ATOM 1233 C CA . ILE A 1 155 ? -3.280 8.327 1.120 1.00 96.69 155 ILE A CA 1
ATOM 1234 C C . ILE A 1 155 ? -3.456 9.671 1.812 1.00 96.69 155 ILE A C 1
ATOM 1236 O O . ILE A 1 155 ? -2.724 9.993 2.752 1.00 96.69 155 ILE A O 1
ATOM 1240 N N . ARG A 1 156 ? -4.485 10.412 1.406 1.00 94.31 156 ARG A N 1
ATOM 1241 C CA . ARG A 1 156 ? -4.836 11.709 1.980 1.00 94.31 156 ARG A CA 1
ATOM 1242 C C . ARG A 1 156 ? -6.308 11.749 2.364 1.00 94.31 156 ARG A C 1
ATOM 1244 O O . ARG A 1 156 ? -7.169 11.444 1.542 1.00 94.31 156 ARG A O 1
ATOM 1251 N N . GLY A 1 157 ? -6.610 12.177 3.588 1.00 90.44 157 GLY A N 1
ATOM 1252 C CA . GLY A 1 157 ? -7.981 12.548 3.939 1.00 90.44 157 GLY A CA 1
ATOM 1253 C C . GLY A 1 157 ? -8.352 13.872 3.278 1.00 90.44 157 GLY A C 1
ATOM 1254 O O . GLY A 1 157 ? -7.626 14.854 3.403 1.00 90.44 157 GLY A O 1
ATOM 1255 N N . ALA A 1 158 ? -9.476 13.932 2.566 1.00 76.19 158 ALA A N 1
ATOM 1256 C CA . ALA A 1 158 ? -9.857 15.136 1.826 1.00 76.19 158 ALA A CA 1
ATOM 1257 C C . ALA A 1 158 ? -10.233 16.312 2.749 1.00 76.19 158 ALA A C 1
ATOM 1259 O O . ALA A 1 158 ? -10.195 17.462 2.321 1.00 76.19 158 ALA A O 1
ATOM 1260 N N . GLN A 1 159 ? -10.579 16.030 4.010 1.00 74.12 159 GLN A N 1
ATOM 1261 C CA . GLN A 1 159 ? -10.999 17.023 5.010 1.00 74.12 159 GLN A CA 1
ATOM 1262 C C . GLN A 1 159 ? -10.125 17.019 6.276 1.00 74.12 159 GLN A C 1
ATOM 1264 O O . GLN A 1 159 ? -10.437 17.711 7.241 1.00 74.12 159 GLN A O 1
ATOM 1269 N N . SER A 1 160 ? -9.045 16.235 6.297 1.00 76.25 160 SER A N 1
ATOM 1270 C CA . SER A 1 160 ? -8.167 16.087 7.461 1.00 76.25 160 SER A CA 1
ATOM 1271 C C . SER A 1 160 ? -6.710 16.288 7.072 1.00 76.25 160 SER A C 1
ATOM 1273 O O . SER A 1 160 ? -6.316 15.884 5.982 1.00 76.25 160 SER A O 1
ATOM 1275 N N . ASP A 1 161 ? -5.885 16.741 8.013 1.00 80.12 161 ASP A N 1
ATOM 1276 C CA . ASP A 1 161 ? -4.420 16.734 7.873 1.00 80.12 161 ASP A CA 1
ATOM 1277 C C . ASP A 1 161 ? -3.813 15.318 7.990 1.00 80.12 161 ASP A C 1
ATOM 1279 O O . ASP A 1 161 ? -2.597 15.153 8.104 1.00 80.12 161 ASP A O 1
ATOM 1283 N N . GLU A 1 162 ? -4.648 14.270 7.981 1.00 84.81 162 GLU A N 1
ATOM 1284 C CA . GLU A 1 162 ? -4.174 12.894 7.939 1.00 84.81 162 GLU A CA 1
ATOM 1285 C C . GLU A 1 162 ? -3.586 12.546 6.576 1.00 84.81 162 GLU A C 1
ATOM 1287 O O . GLU A 1 162 ? -4.220 12.679 5.522 1.00 84.81 162 GLU A O 1
ATOM 1292 N N . TYR A 1 163 ? -2.365 12.031 6.637 1.00 90.19 163 TYR A N 1
ATOM 1293 C CA . TYR A 1 163 ? -1.569 11.729 5.474 1.00 90.19 163 TYR A CA 1
ATOM 1294 C C . TYR A 1 163 ? -0.700 10.507 5.743 1.00 90.19 163 TYR A C 1
ATOM 1296 O O . TYR A 1 163 ? -0.011 10.429 6.764 1.00 90.19 163 TYR A O 1
ATOM 1304 N N . TYR A 1 164 ? -0.758 9.534 4.840 1.00 94.44 164 TYR A N 1
ATOM 1305 C CA . TYR A 1 164 ? -0.073 8.261 5.002 1.00 94.44 164 TYR A CA 1
ATOM 1306 C C . TYR A 1 164 ? 0.619 7.866 3.706 1.00 94.44 164 TYR A C 1
ATOM 1308 O O . TYR A 1 164 ? 0.020 7.905 2.637 1.00 94.44 164 TYR A O 1
ATOM 1316 N N . TYR A 1 165 ? 1.852 7.388 3.829 1.00 95.75 165 TYR A N 1
ATOM 1317 C CA . TYR A 1 165 ? 2.540 6.691 2.754 1.00 95.75 165 TYR A CA 1
ATOM 1318 C C . TYR A 1 165 ? 2.663 5.222 3.114 1.00 95.75 165 TYR A C 1
ATOM 1320 O O . TYR A 1 165 ? 3.177 4.869 4.182 1.00 95.75 165 TYR A O 1
ATOM 1328 N N . VAL A 1 166 ? 2.177 4.365 2.228 1.00 96.50 166 VAL A N 1
ATOM 1329 C CA . VAL A 1 166 ? 2.153 2.920 2.418 1.00 96.50 166 VAL A CA 1
ATOM 1330 C C . VAL A 1 166 ? 2.837 2.271 1.237 1.00 96.50 166 VAL A C 1
ATOM 1332 O O . VAL A 1 166 ? 2.430 2.460 0.100 1.00 96.50 166 VAL A O 1
ATOM 1335 N N . ASP A 1 167 ? 3.854 1.472 1.523 1.00 96.12 167 ASP A N 1
ATOM 1336 C CA . ASP A 1 167 ? 4.433 0.547 0.563 1.00 96.12 167 ASP A CA 1
ATOM 1337 C C . ASP A 1 167 ? 3.883 -0.855 0.860 1.00 96.12 167 ASP A C 1
ATOM 1339 O O . ASP A 1 167 ? 4.282 -1.463 1.863 1.00 96.12 167 ASP A O 1
ATOM 1343 N N . PRO A 1 168 ? 2.956 -1.376 0.035 1.00 94.94 168 PRO A N 1
ATOM 1344 C CA . PRO A 1 168 ? 2.337 -2.668 0.298 1.00 94.94 168 PRO A CA 1
ATOM 1345 C C . PRO A 1 168 ? 3.334 -3.829 0.192 1.00 94.94 168 PRO A C 1
ATOM 1347 O O . PRO A 1 168 ? 3.182 -4.809 0.912 1.00 94.94 168 PRO A O 1
ATOM 1350 N N . THR A 1 169 ? 4.401 -3.710 -0.609 1.00 92.69 169 THR A N 1
ATOM 1351 C CA . THR A 1 169 ? 5.436 -4.757 -0.699 1.00 92.69 169 THR A CA 1
ATOM 1352 C C . THR A 1 169 ? 6.271 -4.835 0.574 1.00 92.69 169 THR A C 1
ATOM 1354 O O . THR A 1 169 ? 6.510 -5.912 1.119 1.00 92.69 169 THR A O 1
ATOM 1357 N N . VAL A 1 170 ? 6.663 -3.683 1.117 1.00 90.94 170 VAL A N 1
ATOM 1358 C CA . VAL A 1 170 ? 7.369 -3.598 2.402 1.00 90.94 170 VAL A CA 1
ATOM 1359 C C . VAL A 1 170 ? 6.452 -3.999 3.558 1.00 90.94 170 VAL A C 1
ATOM 1361 O O . VAL A 1 170 ? 6.913 -4.584 4.543 1.00 90.94 170 VAL A O 1
ATOM 1364 N N . SER A 1 171 ? 5.150 -3.737 3.448 1.00 89.62 171 SER A N 1
ATOM 1365 C CA . SER A 1 171 ? 4.179 -4.216 4.427 1.00 89.62 171 SER A CA 1
ATOM 1366 C C . SER A 1 171 ? 4.062 -5.733 4.453 1.00 89.62 171 SER A C 1
ATOM 1368 O O . SER A 1 171 ? 4.108 -6.303 5.543 1.00 89.62 171 SER A O 1
ATOM 1370 N N . ASP A 1 172 ? 3.981 -6.366 3.287 1.00 91.25 172 ASP A N 1
ATOM 1371 C CA . ASP A 1 172 ? 3.897 -7.818 3.142 1.00 91.25 172 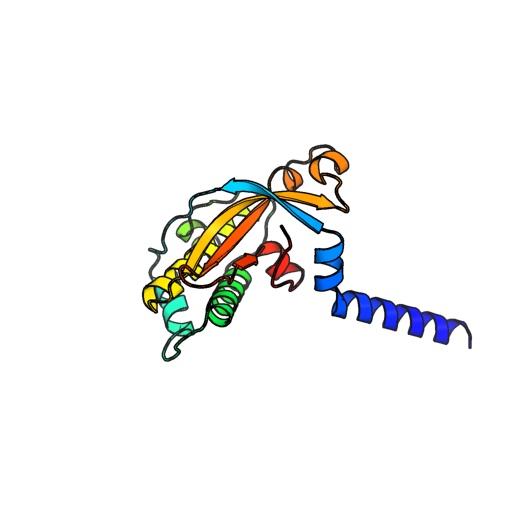ASP A CA 1
ATOM 1372 C C . ASP A 1 172 ? 5.160 -8.505 3.699 1.00 91.25 172 ASP A C 1
ATOM 1374 O O . ASP A 1 172 ? 5.102 -9.314 4.628 1.00 91.25 172 ASP A O 1
ATOM 1378 N N . TYR A 1 173 ? 6.346 -8.075 3.252 1.00 88.56 173 TYR A N 1
ATOM 1379 C CA . TYR A 1 173 ? 7.612 -8.694 3.659 1.00 88.56 173 TYR A CA 1
ATOM 1380 C C . TYR A 1 173 ? 8.066 -8.359 5.081 1.00 88.56 173 TYR A C 1
ATOM 1382 O O . TYR A 1 173 ? 8.591 -9.216 5.798 1.00 88.56 173 TYR A O 1
ATOM 1390 N N . LEU A 1 174 ? 7.943 -7.093 5.489 1.00 87.94 174 LEU A N 1
ATOM 1391 C CA . LEU A 1 174 ? 8.545 -6.589 6.727 1.00 87.94 174 LEU A CA 1
ATOM 1392 C C . LEU A 1 174 ? 7.507 -6.243 7.794 1.00 87.94 174 LEU A C 1
ATOM 1394 O O . LEU A 1 174 ? 7.888 -5.888 8.910 1.00 87.94 174 LEU A O 1
ATOM 1398 N N . GLY A 1 175 ? 6.207 -6.337 7.503 1.00 87.62 175 GLY A N 1
ATOM 1399 C CA . GLY A 1 175 ? 5.141 -5.951 8.431 1.00 87.62 175 GLY A CA 1
ATOM 1400 C C . GLY A 1 175 ? 5.184 -4.470 8.815 1.00 87.62 175 GLY A C 1
ATOM 1401 O O . GLY A 1 175 ? 4.767 -4.108 9.921 1.00 87.62 175 GLY A O 1
ATOM 1402 N N . ILE A 1 176 ? 5.750 -3.621 7.954 1.00 89.69 176 ILE A N 1
ATOM 1403 C CA . ILE A 1 176 ? 5.883 -2.180 8.176 1.00 89.69 176 ILE A CA 1
ATOM 1404 C C . ILE A 1 176 ? 4.668 -1.487 7.564 1.00 89.69 176 ILE A C 1
ATOM 1406 O O . ILE A 1 176 ? 4.428 -1.557 6.366 1.00 89.69 176 ILE A O 1
ATOM 1410 N N . ARG A 1 177 ? 3.880 -0.814 8.405 1.00 89.81 177 ARG A N 1
ATOM 1411 C CA . ARG A 1 177 ? 2.577 -0.254 8.005 1.00 89.81 177 ARG A CA 1
ATOM 1412 C C . ARG A 1 177 ? 2.677 1.061 7.233 1.00 89.81 177 ARG A C 1
ATOM 1414 O O . ARG A 1 177 ? 1.804 1.346 6.431 1.00 89.81 177 ARG A O 1
ATOM 1421 N N . PHE A 1 178 ? 3.716 1.849 7.505 1.00 91.44 178 PHE A N 1
ATOM 1422 C CA . PHE A 1 178 ? 3.921 3.170 6.915 1.00 91.44 178 PHE A CA 1
ATOM 1423 C C . PHE A 1 178 ? 5.399 3.403 6.633 1.00 91.44 178 PHE A C 1
ATOM 1425 O O . PHE A 1 178 ? 6.255 3.007 7.442 1.00 91.44 178 PHE A O 1
ATOM 1432 N N . VAL A 1 179 ? 5.665 4.090 5.528 1.00 91.25 179 VAL A N 1
ATOM 1433 C CA . VAL A 1 179 ? 6.997 4.513 5.092 1.00 91.25 179 VAL A CA 1
ATOM 1434 C C . VAL A 1 179 ? 7.157 6.023 5.238 1.00 91.25 179 VAL A C 1
ATOM 1436 O O . VAL A 1 179 ? 6.198 6.739 5.533 1.00 91.25 179 VAL A O 1
ATOM 1439 N N . ARG A 1 180 ? 8.396 6.496 5.102 1.00 88.88 180 ARG A N 1
ATOM 1440 C CA . ARG A 1 180 ? 8.719 7.918 5.114 1.00 88.88 180 ARG A CA 1
ATOM 1441 C C . ARG A 1 180 ? 9.049 8.358 3.697 1.00 88.88 180 ARG A C 1
ATOM 1443 O O . ARG A 1 180 ? 9.864 7.717 3.041 1.00 88.88 180 ARG A O 1
ATOM 1450 N N . HIS A 1 181 ? 8.441 9.459 3.289 1.00 80.88 181 HIS A N 1
ATOM 1451 C CA . HIS A 1 181 ? 8.782 10.216 2.096 1.00 80.88 181 HIS A CA 1
ATOM 1452 C C . HIS A 1 181 ? 9.511 11.499 2.497 1.00 80.88 181 HIS A C 1
ATOM 1454 O O . HIS A 1 181 ? 9.188 12.018 3.593 1.00 80.88 181 HIS A O 1
#

Radius of gyration: 18.15 Å; chains: 1; bounding box: 53×36×47 Å

Sequence (181 aa):
MRRKTLWKGLLISLLLLVLFRGVLYRAFIQYQIVGTREFSEITDEALAKDIRRRTAGKELNTKEILEVSRRLTDRSLTFTTGESSNETNAVYRAGAANCIGYAALYAATVSFIAEDQGVPLLARQVVGKLELLGWDLHAVFGNHPFFRDHDFVEIRGAQSDEYYYVDPTVSDYLGIRFVRH

Secondary structure (DSSP, 8-state):
-HHHHHHHHHHHHHHHHHHTHHHHHHHHEEEEEEEEE-------HHHHHHHHHHHTT----HHHHHHHHHHHHHHH-EE-SS-----HHHHHHH-EE-HHHHHHHHHHHHHHHHHHTT--EEEEEEEEEEEETTEEHHHHTTT-GGGT-EEEEEEEETTSS-EEEE-HHHHHHH-------